Protein AF-A0A3P4ATQ4-F1 (afdb_monomer)

Solvent-accessible surface area (backbone atoms only — not comparable to full-atom values): 6409 Å² total; per-residue (Å²): 113,56,59,69,75,42,72,56,76,85,44,35,69,58,48,44,52,52,48,51,56,13,64,78,33,65,71,41,74,38,75,51,71,49,73,44,47,100,91,42,47,38,38,40,35,35,29,20,39,93,88,72,41,32,38,42,33,40,38,37,90,89,56,83,76,56,68,62,38,58,51,45,51,30,55,69,54,46,33,41,75,78,41,71,71,40,83,42,73,44,90,61,76,39,88,98,72,49,40,52,69,30,45,32,30,38,24,39,79,46,82,83,122

Mean predicted aligned error: 6.55 Å

Nearest PDB structures (foldseek):
  2z4i-assembly1_A  TM=7.023E-01  e=1.972E-01  Escherichia coli
  2z4h-assembly1_A  TM=7.330E-01  e=2.813E-01  Escherichia coli
  2z4i-assembly2_B  TM=6.103E-01  e=2.652E-01  Escherichia coli
  7dxl-assembly1_A  TM=3.218E-01  e=6.443E-01  Homo sapiens
  7vd7-assembly1_A  TM=3.745E-01  e=1.476E+00  Salmonella enterica subsp. enterica serovar Typhimurium

Organism: Thermus thermophilus (NCBI:txid274)

pLDDT: mean 81.94, std 11.98, range [37.88, 94.5]

Sequence (113 aa):
MRVDRVRLEAVADILQHRLQEALEQPGRRVRFVLRTSPSDGVQVFLTYRPDGRLVLAIRRPGGKEDPREIQALAQHMGLEIREGPMEMAGRVPRPRVGPRKYLVAFCEPGRTG

Secondary structure (DSSP, 8-state):
--GGGS-GGGGHHHHHHHHHHHHHSTT-EEEEEEEEETTEEEEEEEEE-TTSPEEEEEE-TTS---HHHHHHHHHHTTEEEEEEEEEEE-SS--TTT-SPEEEEEEEEE----

Radius of gyration: 13.68 Å; Cα contacts (8 Å, |Δi|>4): 213; chains: 1; bounding box: 44×29×31 Å

Structure (mmCIF, N/CA/C/O backbone):
data_AF-A0A3P4ATQ4-F1
#
_entry.id   AF-A0A3P4ATQ4-F1
#
loop_
_atom_site.group_PDB
_atom_site.id
_atom_site.type_symbol
_atom_site.label_atom_id
_atom_site.label_alt_id
_atom_site.label_comp_id
_atom_site.label_asym_id
_atom_site.label_entity_id
_atom_site.label_seq_id
_atom_site.pdbx_PDB_ins_code
_atom_site.Cartn_x
_atom_site.Cartn_y
_atom_site.Cartn_z
_atom_site.occupancy
_atom_site.B_iso_or_equiv
_atom_site.auth_seq_id
_atom_site.auth_comp_id
_atom_site.auth_asym_id
_atom_site.auth_atom_id
_atom_site.pdbx_PDB_model_num
ATOM 1 N N . MET A 1 1 ? 8.919 -2.836 -16.390 1.00 56.91 1 MET A N 1
ATOM 2 C CA . MET A 1 1 ? 7.605 -3.468 -16.679 1.00 56.91 1 MET A CA 1
ATOM 3 C C . MET A 1 1 ? 6.667 -3.054 -15.551 1.00 56.91 1 MET A C 1
ATOM 5 O O . MET A 1 1 ? 7.138 -2.994 -14.423 1.00 56.91 1 MET A O 1
ATOM 9 N N . ARG A 1 2 ? 5.419 -2.652 -15.819 1.00 57.62 2 ARG A N 1
ATOM 10 C CA . ARG A 1 2 ? 4.544 -2.080 -14.773 1.00 57.62 2 ARG A CA 1
ATOM 11 C C . ARG A 1 2 ? 3.787 -3.164 -14.002 1.00 57.62 2 ARG A C 1
ATOM 13 O O . ARG A 1 2 ? 3.494 -4.203 -14.586 1.00 57.62 2 ARG A O 1
ATOM 20 N N . VAL A 1 3 ? 3.469 -2.916 -12.729 1.00 57.75 3 VAL A N 1
ATOM 21 C CA . VAL A 1 3 ? 2.700 -3.831 -11.862 1.00 57.75 3 VAL A CA 1
ATOM 22 C C . VAL A 1 3 ? 1.320 -4.134 -12.445 1.00 57.75 3 VAL A C 1
ATOM 24 O O . VAL A 1 3 ? 0.914 -5.288 -12.411 1.00 57.75 3 VAL A O 1
ATOM 27 N N . ASP A 1 4 ? 0.659 -3.158 -13.078 1.00 57.31 4 ASP A N 1
ATOM 28 C CA . ASP A 1 4 ? -0.641 -3.348 -13.747 1.00 57.31 4 ASP A CA 1
ATOM 29 C C . ASP A 1 4 ? -0.595 -4.317 -14.942 1.00 57.31 4 ASP A C 1
ATOM 31 O O . ASP A 1 4 ? -1.628 -4.784 -15.408 1.00 57.31 4 ASP A O 1
ATOM 35 N N . ARG A 1 5 ? 0.607 -4.636 -15.438 1.00 59.06 5 ARG A N 1
ATOM 36 C CA . ARG A 1 5 ? 0.828 -5.585 -16.541 1.00 59.06 5 ARG A CA 1
ATOM 37 C C . ARG A 1 5 ? 1.359 -6.936 -16.078 1.00 59.06 5 ARG A C 1
ATOM 39 O O . ARG A 1 5 ? 1.562 -7.827 -16.901 1.00 59.06 5 ARG A O 1
ATOM 46 N N . VAL A 1 6 ? 1.637 -7.082 -14.786 1.00 62.62 6 VAL A N 1
ATOM 47 C CA . VAL A 1 6 ? 1.872 -8.389 -14.173 1.00 62.62 6 VAL A CA 1
ATOM 48 C C . VAL A 1 6 ? 0.503 -9.025 -13.963 1.00 62.62 6 VAL A C 1
ATOM 50 O O . VAL A 1 6 ? -0.455 -8.319 -13.662 1.00 62.62 6 VAL A O 1
ATOM 53 N N . ARG A 1 7 ? 0.388 -10.350 -14.108 1.00 64.06 7 ARG A N 1
ATOM 54 C CA . ARG A 1 7 ? -0.819 -11.074 -13.685 1.00 64.06 7 ARG A CA 1
ATOM 55 C C . ARG A 1 7 ? -0.957 -10.959 -12.166 1.00 64.06 7 ARG A C 1
ATOM 57 O O . ARG A 1 7 ? -0.505 -11.836 -11.438 1.00 64.06 7 ARG A O 1
ATOM 64 N N . LEU A 1 8 ? -1.531 -9.856 -11.695 1.00 68.81 8 LEU A N 1
ATOM 65 C CA . LEU A 1 8 ? -1.764 -9.588 -10.277 1.00 68.81 8 LEU A CA 1
ATOM 66 C C . LEU A 1 8 ? -2.673 -10.644 -9.643 1.00 68.81 8 LEU A C 1
ATOM 68 O O . LEU A 1 8 ? -2.523 -10.942 -8.464 1.00 68.81 8 LEU A O 1
ATOM 72 N N . GLU A 1 9 ? -3.512 -11.292 -10.450 1.00 67.25 9 GLU A N 1
ATOM 73 C CA . GLU A 1 9 ? -4.284 -12.477 -10.066 1.00 67.25 9 GLU A CA 1
ATOM 74 C C . GLU A 1 9 ? -3.406 -13.601 -9.504 1.00 67.25 9 GLU A C 1
ATOM 76 O O . GLU A 1 9 ? -3.755 -14.208 -8.500 1.00 67.25 9 GLU A O 1
ATOM 81 N N . ALA A 1 10 ? -2.218 -13.832 -10.076 1.00 71.25 10 ALA A N 1
ATOM 82 C CA . ALA A 1 10 ? -1.310 -14.889 -9.622 1.00 71.25 10 ALA A CA 1
ATOM 83 C C . ALA A 1 10 ? -0.666 -14.592 -8.256 1.00 71.25 10 ALA A C 1
ATOM 85 O O . ALA A 1 10 ? -0.018 -15.459 -7.675 1.00 71.25 10 ALA A O 1
ATOM 86 N N . VAL A 1 11 ? -0.802 -13.359 -7.760 1.00 77.31 11 VAL A N 1
ATOM 87 C CA . VAL A 1 11 ? -0.319 -12.943 -6.439 1.00 77.31 11 VAL A CA 1
ATOM 88 C C . VAL A 1 11 ? -1.456 -12.457 -5.540 1.00 77.31 11 VAL A C 1
ATOM 90 O O . VAL A 1 11 ? -1.172 -11.925 -4.469 1.00 77.31 11 VAL A O 1
ATOM 93 N N . ALA A 1 12 ? -2.721 -12.645 -5.931 1.00 80.50 12 ALA A N 1
ATOM 94 C CA . ALA A 1 12 ? -3.879 -12.120 -5.209 1.00 80.50 12 ALA A CA 1
ATOM 95 C C . ALA A 1 12 ? -3.924 -12.617 -3.757 1.00 80.50 12 ALA A C 1
ATOM 97 O O . ALA A 1 12 ? -4.072 -11.806 -2.845 1.00 80.50 12 ALA A O 1
ATOM 98 N N . ASP A 1 13 ? -3.665 -13.908 -3.529 1.00 84.12 13 ASP A N 1
ATOM 99 C CA . ASP A 1 13 ? -3.603 -14.495 -2.184 1.00 84.12 13 ASP A CA 1
ATOM 100 C C . ASP A 1 13 ? -2.524 -13.838 -1.314 1.00 84.12 13 ASP A C 1
ATOM 102 O O . ASP A 1 13 ? -2.730 -13.565 -0.132 1.00 84.12 13 ASP A O 1
ATOM 106 N N . ILE A 1 14 ? -1.370 -13.517 -1.911 1.00 86.44 14 ILE A N 1
ATOM 107 C CA . ILE A 1 14 ? -0.285 -12.817 -1.217 1.00 86.44 14 ILE A CA 1
ATOM 108 C C . ILE A 1 14 ? -0.733 -11.399 -0.863 1.00 86.44 14 ILE A C 1
ATOM 110 O O . ILE A 1 14 ? -0.467 -10.940 0.246 1.00 86.44 14 ILE A O 1
ATOM 114 N N . LEU A 1 15 ? -1.405 -10.696 -1.779 1.00 87.88 15 LEU A N 1
ATOM 115 C CA . LEU A 1 15 ? -1.906 -9.345 -1.522 1.00 87.88 15 LEU A CA 1
ATOM 116 C C . LEU A 1 15 ? -2.929 -9.343 -0.381 1.00 87.88 15 LEU A C 1
ATOM 118 O O . LEU A 1 15 ? -2.802 -8.525 0.528 1.00 87.88 15 LEU A O 1
ATOM 122 N N . GLN A 1 16 ? -3.873 -10.286 -0.392 1.00 89.12 16 GLN A N 1
ATOM 123 C CA . GLN A 1 16 ? -4.893 -10.437 0.647 1.00 89.12 16 GLN A CA 1
ATOM 124 C C . GLN A 1 16 ? -4.278 -10.798 2.001 1.00 89.12 16 GLN A C 1
ATOM 126 O O . GLN A 1 16 ? -4.574 -10.156 3.005 1.00 89.12 16 GLN A O 1
ATOM 131 N N . HIS A 1 17 ? -3.334 -11.742 2.036 1.00 91.19 17 HIS A N 1
ATOM 132 C CA . HIS A 1 17 ? -2.637 -12.096 3.270 1.00 91.19 17 HIS A CA 1
ATOM 133 C C . HIS A 1 17 ? -1.870 -10.904 3.868 1.00 91.19 17 HIS A C 1
ATOM 135 O O . HIS A 1 17 ? -1.919 -10.667 5.074 1.00 91.19 17 HIS A O 1
ATOM 141 N N . ARG A 1 18 ? -1.189 -10.108 3.032 1.00 92.69 18 ARG A N 1
ATOM 142 C CA . ARG A 1 18 ? -0.466 -8.907 3.489 1.00 92.69 18 ARG A CA 1
ATOM 143 C C . ARG A 1 18 ? -1.397 -7.781 3.919 1.00 92.69 18 ARG A C 1
ATOM 145 O O . ARG A 1 18 ? -1.029 -7.015 4.809 1.00 92.69 18 ARG A O 1
ATOM 152 N N . LEU A 1 19 ? -2.568 -7.668 3.296 1.00 91.50 19 LEU A N 1
ATOM 153 C CA . LEU A 1 19 ? -3.612 -6.751 3.736 1.00 91.50 19 LEU A CA 1
ATOM 154 C C . LEU A 1 19 ? -4.126 -7.147 5.121 1.00 91.50 19 LEU A C 1
ATOM 156 O O . LEU A 1 19 ? -4.117 -6.309 6.019 1.00 91.50 19 LEU A O 1
ATOM 160 N N . GLN A 1 20 ? -4.491 -8.415 5.311 1.00 92.31 20 GLN A N 1
ATOM 161 C CA . GLN A 1 20 ? -4.954 -8.933 6.596 1.00 92.31 20 GLN A CA 1
ATOM 162 C C . GLN A 1 20 ? -3.912 -8.697 7.700 1.00 92.31 20 GLN A C 1
ATOM 164 O O . GLN A 1 20 ? -4.240 -8.131 8.740 1.00 92.31 20 GLN A O 1
ATOM 169 N N . GLU A 1 21 ? -2.636 -9.005 7.433 1.00 92.38 21 GLU A N 1
ATOM 170 C CA . GLU A 1 21 ? -1.525 -8.745 8.362 1.00 92.38 21 GLU A CA 1
ATOM 171 C C . GLU A 1 21 ? -1.454 -7.263 8.781 1.00 92.38 21 GLU A C 1
ATOM 173 O O . GLU A 1 21 ? -1.161 -6.950 9.937 1.00 92.38 21 GLU A O 1
ATOM 178 N N . ALA A 1 22 ? -1.718 -6.339 7.850 1.00 92.12 22 ALA A N 1
ATOM 179 C CA . ALA A 1 22 ? -1.696 -4.906 8.124 1.00 92.12 22 ALA A CA 1
ATOM 180 C C . ALA A 1 22 ? -2.905 -4.445 8.951 1.00 92.12 22 ALA A C 1
ATOM 182 O O . ALA A 1 22 ? -2.748 -3.560 9.791 1.00 92.12 22 ALA A O 1
ATOM 183 N N . LEU A 1 23 ? -4.085 -5.029 8.723 1.00 90.06 23 LEU A N 1
ATOM 184 C CA . LEU A 1 23 ? -5.308 -4.726 9.473 1.00 90.06 23 LEU A CA 1
ATOM 185 C C . LEU A 1 23 ? -5.238 -5.249 10.916 1.00 90.06 23 LEU A C 1
ATOM 187 O O . LEU A 1 23 ? -5.654 -4.554 11.840 1.00 90.06 23 LEU A O 1
ATOM 191 N N . GLU A 1 24 ? -4.652 -6.429 11.122 1.00 91.81 24 GLU A N 1
ATOM 192 C CA . GLU A 1 24 ? -4.471 -7.046 12.445 1.00 91.81 24 GLU A CA 1
ATOM 193 C C . GLU A 1 24 ? -3.400 -6.353 13.298 1.00 91.81 24 GLU A C 1
ATOM 195 O O . GLU A 1 24 ? -3.364 -6.522 14.517 1.00 91.81 24 GLU A O 1
ATOM 200 N N . GLN A 1 25 ? -2.525 -5.554 12.679 1.00 90.94 25 GLN A N 1
ATOM 201 C CA . GLN A 1 25 ? -1.419 -4.879 13.361 1.00 90.94 25 GLN A CA 1
ATOM 202 C C . GLN A 1 25 ? -1.442 -3.359 13.120 1.00 90.94 25 GLN A C 1
ATOM 204 O O . GLN A 1 25 ? -0.546 -2.822 12.454 1.00 90.94 25 GLN A O 1
ATOM 209 N N . PRO A 1 26 ? -2.429 -2.630 13.687 1.00 87.94 26 PRO A N 1
ATOM 210 C CA . PRO A 1 26 ? -2.529 -1.182 13.540 1.00 87.94 26 PRO A CA 1
ATOM 211 C C . PRO A 1 26 ? -1.236 -0.464 13.947 1.00 87.94 26 PRO A C 1
ATOM 213 O O . PRO A 1 26 ? -0.594 -0.785 14.945 1.00 87.94 26 PRO A O 1
ATOM 216 N N . GLY A 1 27 ? -0.828 0.525 13.156 1.00 87.62 27 GLY A N 1
ATOM 217 C CA . GLY A 1 27 ? 0.407 1.288 13.340 1.00 87.62 27 GLY A CA 1
ATOM 218 C C . GLY A 1 27 ? 1.676 0.569 12.873 1.00 87.62 27 GLY A C 1
ATOM 219 O O . GLY A 1 27 ? 2.697 1.231 12.656 1.00 87.62 27 GLY A O 1
ATOM 220 N N . ARG A 1 28 ? 1.635 -0.751 12.644 1.00 90.44 28 ARG A N 1
ATOM 221 C CA . ARG A 1 28 ? 2.760 -1.487 12.066 1.00 90.44 28 ARG A CA 1
ATOM 222 C C . ARG A 1 28 ? 2.761 -1.332 10.549 1.00 90.44 28 ARG A C 1
ATOM 224 O O . ARG A 1 28 ? 1.741 -1.426 9.873 1.00 90.44 28 ARG A O 1
ATOM 231 N N . ARG A 1 29 ? 3.953 -1.114 9.994 1.00 92.38 29 ARG A N 1
ATOM 232 C CA . ARG A 1 29 ? 4.154 -1.080 8.544 1.00 92.38 29 ARG A CA 1
ATOM 233 C C . ARG A 1 29 ? 4.483 -2.472 8.020 1.00 92.38 29 ARG A C 1
ATOM 235 O O . ARG A 1 29 ? 5.603 -2.946 8.224 1.00 92.38 29 ARG A O 1
ATOM 242 N N . VAL A 1 30 ? 3.554 -3.065 7.280 1.00 93.81 30 VAL A N 1
ATOM 243 C CA . VAL A 1 30 ? 3.790 -4.277 6.489 1.00 93.81 30 VAL A CA 1
ATOM 244 C C . VAL A 1 30 ? 4.493 -3.876 5.194 1.00 93.81 30 VAL A C 1
ATOM 246 O O . VAL A 1 30 ? 4.127 -2.894 4.547 1.00 93.81 30 VAL A O 1
ATOM 249 N N . ARG A 1 31 ? 5.554 -4.599 4.830 1.00 93.19 31 ARG A N 1
ATOM 250 C CA . ARG A 1 31 ? 6.367 -4.324 3.639 1.00 93.19 31 ARG A CA 1
ATOM 251 C C . ARG A 1 31 ? 6.633 -5.615 2.889 1.00 93.19 31 ARG A C 1
ATOM 253 O O . ARG A 1 31 ? 7.150 -6.563 3.469 1.00 93.19 31 ARG A O 1
ATOM 260 N N . PHE A 1 32 ? 6.413 -5.598 1.583 1.00 90.94 32 PHE A N 1
ATOM 261 C CA . PHE A 1 32 ? 6.769 -6.701 0.695 1.00 90.94 32 PHE A CA 1
ATOM 262 C C . PHE A 1 32 ? 7.207 -6.178 -0.677 1.00 90.94 32 PHE A C 1
ATOM 264 O O . PHE A 1 32 ? 7.180 -4.974 -0.942 1.00 90.94 32 PHE A O 1
ATOM 271 N N . VAL A 1 33 ? 7.698 -7.075 -1.531 1.00 89.19 33 VAL A N 1
ATOM 272 C CA . VAL A 1 33 ? 8.153 -6.735 -2.883 1.00 89.19 33 VAL A CA 1
ATOM 273 C C . VAL A 1 33 ? 7.389 -7.578 -3.887 1.00 89.19 33 VAL A C 1
ATOM 275 O O . VAL A 1 33 ? 7.421 -8.802 -3.811 1.00 89.19 33 VAL A O 1
ATOM 278 N N . LEU A 1 34 ? 6.756 -6.917 -4.850 1.00 86.06 34 LEU A N 1
ATOM 279 C CA . LEU A 1 34 ? 6.183 -7.559 -6.023 1.00 86.06 34 LEU A CA 1
ATOM 280 C C . LEU A 1 34 ? 7.197 -7.480 -7.156 1.00 86.06 34 LEU A C 1
ATOM 282 O O . LEU A 1 34 ? 7.547 -6.392 -7.618 1.00 86.06 34 LEU A O 1
ATOM 286 N N . ARG A 1 35 ? 7.706 -8.635 -7.585 1.00 80.38 35 ARG A N 1
ATOM 287 C CA . ARG A 1 35 ? 8.616 -8.699 -8.730 1.00 80.38 35 ARG A CA 1
ATOM 288 C C . ARG A 1 35 ? 7.816 -8.465 -10.005 1.00 80.38 35 ARG A C 1
ATOM 290 O O . ARG A 1 35 ? 6.926 -9.241 -10.330 1.00 80.38 35 ARG A O 1
ATOM 297 N N . THR A 1 36 ? 8.146 -7.393 -10.717 1.00 71.44 36 THR A N 1
ATOM 298 C CA . THR A 1 36 ? 7.560 -7.075 -12.026 1.00 71.44 36 THR A CA 1
ATOM 299 C C . THR A 1 36 ? 8.393 -7.619 -13.183 1.00 71.44 36 THR A C 1
ATOM 301 O O . THR A 1 36 ? 7.905 -7.695 -14.304 1.00 71.44 36 THR A O 1
ATOM 304 N N . SER A 1 37 ? 9.652 -7.981 -12.921 1.00 69.00 37 SER A N 1
ATOM 305 C CA . SER A 1 37 ? 10.543 -8.742 -13.803 1.00 69.00 37 SER A CA 1
ATOM 306 C C . SER A 1 37 ? 11.702 -9.340 -12.972 1.00 69.00 37 SER A C 1
ATOM 308 O O . SER A 1 37 ? 11.797 -9.052 -11.775 1.00 69.00 37 SER A O 1
ATOM 310 N N . PRO A 1 38 ? 12.614 -10.144 -13.556 1.00 68.19 38 PRO A N 1
ATOM 311 C CA . PRO A 1 38 ? 13.803 -10.638 -12.848 1.00 68.19 38 PRO A CA 1
ATOM 312 C C . PRO A 1 38 ? 14.706 -9.528 -12.286 1.00 68.19 38 PRO A C 1
ATOM 314 O O . PRO A 1 38 ? 15.357 -9.722 -11.262 1.00 68.19 38 PRO A O 1
ATOM 317 N N . SER A 1 39 ? 14.726 -8.361 -12.937 1.00 69.25 39 SER A N 1
ATOM 318 C CA . SER A 1 39 ? 15.599 -7.228 -12.597 1.00 69.25 39 SER A CA 1
ATOM 319 C C . SER A 1 39 ? 14.852 -6.051 -11.960 1.00 69.25 39 SER A C 1
ATOM 321 O O . SER A 1 39 ? 15.475 -5.048 -11.622 1.00 69.25 39 SER A O 1
ATOM 323 N N . ASP A 1 40 ? 13.525 -6.138 -11.817 1.00 73.31 40 ASP A N 1
ATOM 324 C CA . ASP A 1 40 ? 12.670 -5.015 -11.427 1.00 73.31 40 ASP A CA 1
ATOM 325 C C . ASP A 1 40 ? 11.573 -5.460 -10.451 1.00 73.31 40 ASP A C 1
ATOM 327 O O . ASP A 1 40 ? 10.891 -6.468 -10.654 1.00 73.31 40 ASP A O 1
ATOM 331 N N . GLY A 1 41 ? 11.371 -4.686 -9.389 1.00 80.38 41 GLY A N 1
ATOM 332 C CA . GLY A 1 41 ? 10.395 -5.006 -8.356 1.00 80.38 41 GLY A CA 1
ATOM 333 C C . GLY A 1 41 ? 9.875 -3.770 -7.643 1.00 80.38 41 GLY A C 1
ATOM 334 O O . GLY A 1 41 ? 10.639 -2.878 -7.264 1.00 80.38 41 GLY A O 1
ATOM 335 N N . VAL A 1 42 ? 8.563 -3.746 -7.429 1.00 87.00 42 VAL A N 1
ATOM 336 C CA . VAL A 1 42 ? 7.881 -2.688 -6.689 1.00 87.00 42 VAL A CA 1
ATOM 337 C C . VAL A 1 42 ? 7.821 -3.061 -5.224 1.00 87.00 42 VAL A C 1
ATOM 339 O O . VAL A 1 42 ? 7.341 -4.127 -4.846 1.00 87.00 42 VAL A O 1
ATOM 342 N N . GLN A 1 43 ? 8.336 -2.169 -4.388 1.00 90.12 43 GLN A N 1
ATOM 343 C CA . GLN A 1 43 ? 8.209 -2.263 -2.944 1.00 90.12 43 GLN A CA 1
ATOM 344 C C . GLN A 1 43 ? 6.842 -1.710 -2.565 1.00 90.12 43 GLN A C 1
ATOM 346 O O . GLN A 1 43 ? 6.569 -0.543 -2.834 1.00 90.12 43 GLN A O 1
ATOM 351 N N . VAL A 1 44 ? 6.016 -2.541 -1.945 1.00 91.81 44 VAL A N 1
ATOM 352 C CA . VAL A 1 44 ? 4.683 -2.175 -1.470 1.00 91.81 44 VAL A CA 1
ATOM 353 C C . VAL A 1 44 ? 4.725 -2.068 0.047 1.00 91.81 44 VAL A C 1
ATOM 355 O O . VAL A 1 44 ? 5.371 -2.872 0.729 1.00 91.81 44 VAL A O 1
ATOM 358 N N . PHE A 1 45 ? 4.058 -1.049 0.568 1.00 93.75 45 PHE A N 1
ATOM 359 C CA . PHE A 1 45 ? 3.939 -0.773 1.987 1.00 93.75 45 PHE A CA 1
ATOM 360 C C . PHE A 1 45 ? 2.465 -0.592 2.329 1.00 93.75 45 PHE A C 1
ATOM 362 O O . PHE A 1 45 ? 1.772 0.184 1.674 1.00 93.75 45 PHE A O 1
ATOM 369 N N . LEU A 1 46 ? 2.020 -1.285 3.371 1.00 94.19 46 LEU A N 1
ATOM 370 C CA . LEU A 1 46 ? 0.686 -1.163 3.942 1.00 94.19 46 LEU A CA 1
ATOM 371 C C . LEU A 1 46 ? 0.821 -0.715 5.395 1.00 94.19 46 LEU A C 1
ATOM 373 O O . LEU A 1 46 ? 1.716 -1.161 6.119 1.00 94.19 46 LEU A O 1
ATOM 377 N N . THR A 1 47 ? -0.014 0.217 5.831 1.00 94.25 47 THR A N 1
ATOM 378 C CA . THR A 1 47 ? -0.056 0.652 7.232 1.00 94.25 47 THR A CA 1
ATOM 379 C C . THR A 1 47 ? -1.480 1.017 7.589 1.00 94.25 47 THR A C 1
ATOM 381 O O . THR A 1 47 ? -1.993 2.023 7.103 1.00 94.25 47 THR A O 1
ATOM 384 N N . TYR A 1 48 ? -2.110 0.216 8.442 1.00 93.19 48 TYR A N 1
ATOM 385 C CA . TYR A 1 48 ? -3.409 0.566 8.993 1.00 93.19 48 TYR A CA 1
ATOM 386 C C . TYR A 1 48 ? -3.211 1.573 10.120 1.00 93.19 48 TYR A C 1
ATOM 388 O O . TYR A 1 48 ? -2.431 1.340 11.046 1.00 93.19 48 TYR A O 1
ATOM 396 N N . ARG A 1 49 ? -3.820 2.747 10.002 1.00 89.56 49 ARG A N 1
ATOM 397 C CA . ARG A 1 49 ? -3.650 3.830 10.967 1.00 89.56 49 ARG A CA 1
ATOM 398 C C . ARG A 1 49 ? -4.738 3.763 12.046 1.00 89.56 49 ARG A C 1
ATOM 400 O O . ARG A 1 49 ? -5.833 3.278 11.780 1.00 89.56 49 ARG A O 1
ATOM 407 N N . PRO A 1 50 ? -4.471 4.302 13.250 1.00 82.94 50 PRO A N 1
ATOM 408 C CA . PRO A 1 50 ? -5.470 4.370 14.319 1.00 82.94 50 PRO A CA 1
ATOM 409 C C . PRO A 1 50 ? -6.727 5.184 13.973 1.00 82.94 50 PRO A C 1
ATOM 411 O O . PRO A 1 50 ? -7.745 5.020 14.631 1.00 82.94 50 PRO A O 1
ATOM 414 N N . ASP A 1 51 ? -6.665 6.052 12.956 1.00 83.81 51 ASP A N 1
ATOM 415 C CA . ASP A 1 51 ? -7.801 6.832 12.443 1.00 83.81 51 ASP A CA 1
ATOM 416 C C . ASP A 1 51 ? -8.731 6.017 11.517 1.00 83.81 51 ASP A C 1
ATOM 418 O O . ASP A 1 51 ? -9.649 6.578 10.925 1.00 83.81 51 ASP A O 1
ATOM 422 N N . GLY A 1 52 ? -8.494 4.706 11.378 1.00 83.44 52 GLY A N 1
ATOM 423 C CA . GLY A 1 52 ? -9.298 3.797 10.560 1.00 83.44 52 GLY A CA 1
ATOM 424 C C . GLY A 1 52 ? -8.926 3.779 9.076 1.00 83.44 52 GLY A C 1
ATOM 425 O O . GLY A 1 52 ? -9.552 3.060 8.301 1.00 83.44 52 GLY A O 1
ATOM 426 N N . ARG A 1 53 ? -7.903 4.536 8.652 1.00 89.38 53 ARG A N 1
ATOM 427 C CA . ARG A 1 53 ? -7.471 4.591 7.247 1.00 89.38 53 ARG A CA 1
ATOM 428 C C . ARG A 1 53 ? -6.313 3.635 6.985 1.00 89.38 53 ARG A C 1
ATOM 430 O O . ARG A 1 53 ? -5.341 3.577 7.740 1.00 89.38 53 ARG A O 1
ATOM 437 N N . LEU A 1 54 ? -6.351 2.941 5.852 1.00 93.56 54 LEU A N 1
ATOM 438 C CA . LEU A 1 54 ? -5.228 2.151 5.363 1.00 93.56 54 LEU A CA 1
ATOM 439 C C . LEU A 1 54 ? -4.357 3.002 4.436 1.00 93.56 54 LEU A C 1
ATOM 441 O O . LEU A 1 54 ? -4.812 3.512 3.419 1.00 93.56 54 LEU A O 1
ATOM 445 N N . VAL A 1 55 ? -3.075 3.134 4.752 1.00 94.38 55 VAL A N 1
ATOM 446 C CA . VAL A 1 55 ? -2.105 3.763 3.853 1.00 94.38 55 VAL A CA 1
ATOM 447 C C . VAL A 1 55 ? -1.494 2.691 2.965 1.00 94.38 55 VAL A C 1
ATOM 449 O O . VAL A 1 55 ? -0.782 1.816 3.460 1.00 94.38 55 VAL A O 1
ATOM 452 N N . LEU A 1 56 ? -1.733 2.795 1.660 1.00 94.50 56 LEU A N 1
ATOM 453 C CA . LEU A 1 56 ? -1.048 2.032 0.623 1.00 94.50 56 LEU A CA 1
ATOM 454 C C . LEU A 1 56 ? 0.026 2.926 0.005 1.00 94.50 56 LEU A C 1
ATOM 456 O O . LEU A 1 56 ? -0.265 4.016 -0.479 1.00 94.50 56 LEU A O 1
ATOM 460 N N . ALA A 1 57 ? 1.275 2.477 0.009 1.00 93.12 57 ALA A N 1
ATOM 461 C CA . ALA A 1 57 ? 2.366 3.188 -0.641 1.00 93.12 57 ALA A CA 1
ATOM 462 C C . ALA A 1 57 ? 3.203 2.247 -1.500 1.00 93.12 57 ALA A C 1
ATOM 464 O O . ALA A 1 57 ? 3.455 1.101 -1.122 1.00 93.12 57 ALA A O 1
ATOM 465 N N . ILE A 1 58 ? 3.690 2.751 -2.630 1.00 91.62 58 ILE A N 1
ATOM 466 C CA . ILE A 1 58 ? 4.607 2.025 -3.504 1.00 91.62 58 ILE A CA 1
ATOM 467 C C . ILE A 1 58 ? 5.902 2.797 -3.727 1.00 91.62 58 ILE A C 1
ATOM 469 O O . ILE A 1 58 ? 5.948 4.028 -3.658 1.00 91.62 58 ILE A O 1
ATOM 473 N N . ARG A 1 59 ? 6.971 2.043 -3.984 1.00 88.00 59 ARG A N 1
ATOM 474 C CA . ARG A 1 59 ? 8.265 2.574 -4.402 1.00 88.00 59 ARG A CA 1
ATOM 475 C C . ARG A 1 59 ? 8.945 1.652 -5.400 1.00 88.00 59 ARG A C 1
ATOM 477 O O . ARG A 1 59 ? 9.072 0.453 -5.141 1.00 88.00 59 ARG A O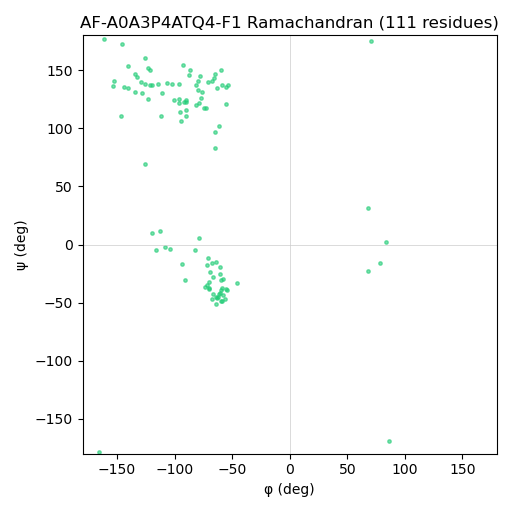 1
ATOM 484 N N . ARG A 1 60 ? 9.510 2.219 -6.463 1.00 85.81 60 ARG A N 1
ATOM 485 C CA . ARG A 1 60 ? 10.306 1.481 -7.450 1.00 85.81 60 ARG A CA 1
ATOM 486 C C . ARG A 1 60 ? 11.777 1.910 -7.375 1.00 85.81 60 ARG A C 1
ATOM 488 O O . ARG A 1 60 ? 12.114 3.032 -7.725 1.00 85.81 60 ARG A O 1
ATOM 495 N N . PRO A 1 61 ? 12.703 1.048 -6.911 1.00 76.12 61 PRO A N 1
ATOM 496 C CA . PRO A 1 61 ? 14.108 1.430 -6.754 1.00 76.12 61 PRO A CA 1
ATOM 497 C C . PRO A 1 61 ? 14.813 1.873 -8.045 1.00 76.12 61 PRO A C 1
ATOM 499 O O . PRO A 1 61 ? 15.726 2.688 -7.955 1.00 76.12 61 PRO A O 1
ATOM 502 N N . GLY A 1 62 ? 14.411 1.334 -9.203 1.00 71.19 62 GLY A N 1
ATOM 503 C CA . GLY A 1 62 ? 15.056 1.563 -10.502 1.00 71.19 62 GLY A CA 1
ATOM 504 C C . GLY A 1 62 ? 14.223 2.347 -11.521 1.00 71.19 62 GLY A C 1
ATOM 505 O O . GLY A 1 62 ? 14.572 2.355 -12.695 1.00 71.19 62 GLY A O 1
ATOM 506 N N . GLY A 1 63 ? 13.111 2.972 -11.123 1.00 73.69 63 GLY A N 1
ATOM 507 C CA . GLY A 1 63 ? 12.223 3.654 -12.067 1.00 73.69 63 GLY A CA 1
ATOM 508 C C . GLY A 1 63 ? 11.228 4.587 -11.389 1.00 73.69 63 GLY A C 1
ATOM 509 O O . GLY A 1 63 ? 11.240 4.725 -10.171 1.00 73.69 63 GLY A O 1
ATOM 510 N N . LYS A 1 64 ? 10.371 5.224 -12.190 1.00 76.69 64 LYS A N 1
ATOM 511 C CA . LYS A 1 64 ? 9.265 6.049 -11.686 1.00 76.69 64 LYS A CA 1
ATOM 512 C C . LYS A 1 64 ? 8.093 5.166 -11.262 1.00 76.69 64 LYS A C 1
ATOM 514 O O . LYS A 1 64 ? 7.788 4.187 -11.945 1.00 76.69 64 LYS A O 1
ATOM 519 N N . GLU A 1 65 ? 7.451 5.522 -10.159 1.00 81.06 65 GLU A N 1
ATOM 520 C CA . GLU A 1 65 ? 6.154 4.982 -9.763 1.00 81.06 65 GLU A CA 1
ATOM 521 C C . GLU A 1 65 ? 5.049 5.507 -10.694 1.00 81.06 65 GLU A C 1
ATOM 523 O O . GLU A 1 65 ? 5.057 6.682 -11.066 1.00 81.06 65 GLU A O 1
ATOM 528 N N . ASP A 1 66 ? 4.094 4.651 -11.068 1.00 82.25 66 ASP A N 1
ATOM 529 C CA . ASP A 1 66 ? 2.924 5.057 -11.853 1.00 82.25 66 ASP A CA 1
ATOM 530 C C . ASP A 1 66 ? 1.637 4.985 -10.999 1.00 82.25 66 ASP A C 1
ATOM 532 O O . ASP A 1 66 ? 1.372 3.954 -10.374 1.00 82.25 66 ASP A O 1
ATOM 536 N N . PRO A 1 67 ? 0.802 6.045 -10.975 1.00 85.44 67 PRO A N 1
ATOM 537 C CA . PRO A 1 67 ? -0.528 6.049 -10.351 1.00 85.44 67 PRO A CA 1
ATOM 538 C C . PRO A 1 67 ? -1.404 4.839 -10.669 1.00 85.44 67 PRO A C 1
ATOM 540 O O . PRO A 1 67 ? -2.165 4.392 -9.816 1.00 85.44 67 PRO A O 1
ATOM 543 N N . ARG A 1 68 ? -1.289 4.267 -11.866 1.00 84.94 68 ARG A N 1
ATOM 544 C CA . ARG A 1 68 ? -2.063 3.087 -12.266 1.00 84.94 68 ARG 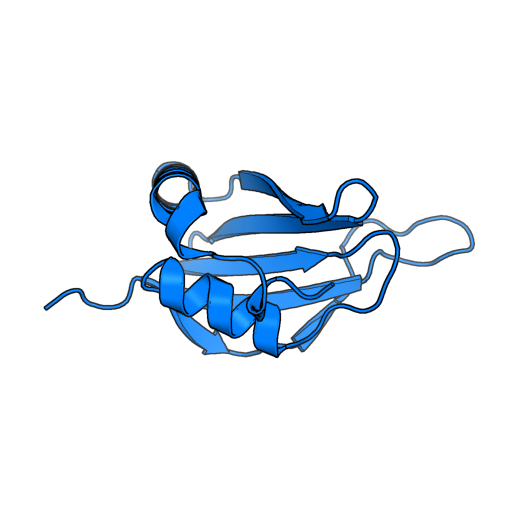A CA 1
ATOM 545 C C . ARG A 1 68 ? -1.686 1.842 -11.466 1.00 84.94 68 ARG A C 1
ATOM 547 O O . ARG A 1 68 ? -2.530 0.984 -11.242 1.00 84.94 68 ARG A O 1
ATOM 554 N N . GLU A 1 69 ? -0.447 1.756 -10.987 1.00 85.25 69 GLU A N 1
ATOM 555 C CA . GLU A 1 69 ? 0.021 0.620 -10.187 1.00 85.25 69 GLU A CA 1
ATOM 556 C C . GLU A 1 69 ? -0.629 0.607 -8.808 1.00 85.25 69 GLU A C 1
ATOM 558 O O . GLU A 1 69 ? -0.985 -0.455 -8.305 1.00 85.25 69 GLU A O 1
ATOM 563 N N . ILE A 1 70 ? -0.833 1.783 -8.209 1.00 88.25 70 ILE A N 1
ATOM 564 C CA . ILE A 1 70 ? -1.502 1.881 -6.912 1.00 88.25 70 ILE A CA 1
ATOM 565 C C . ILE A 1 70 ? -3.000 1.582 -7.028 1.00 88.25 70 ILE A C 1
ATOM 567 O O . ILE A 1 70 ? -3.559 0.951 -6.138 1.00 88.25 70 ILE A O 1
ATOM 571 N N . GLN A 1 71 ? -3.623 1.966 -8.150 1.00 88.56 71 GLN A N 1
ATOM 572 C CA . GLN A 1 71 ? -5.032 1.701 -8.435 1.00 88.56 71 GLN A CA 1
ATOM 573 C C . GLN A 1 71 ? -5.255 0.203 -8.629 1.00 88.56 71 GLN A C 1
ATOM 575 O O . GLN A 1 71 ? -6.139 -0.366 -7.997 1.00 88.56 71 GLN A O 1
ATOM 580 N N . ALA A 1 72 ? -4.401 -0.449 -9.423 1.00 87.06 72 ALA A N 1
ATOM 581 C CA . ALA A 1 72 ? -4.459 -1.891 -9.628 1.00 87.06 72 ALA A CA 1
ATOM 582 C C . ALA A 1 72 ? -4.247 -2.669 -8.317 1.00 87.06 72 ALA A C 1
ATOM 584 O O . ALA A 1 72 ? -4.978 -3.616 -8.035 1.00 87.06 72 ALA A O 1
ATOM 585 N N . LEU A 1 73 ? -3.285 -2.252 -7.482 1.00 88.25 73 LEU A N 1
ATOM 586 C CA . LEU A 1 73 ? -3.070 -2.873 -6.171 1.00 88.25 73 LEU A CA 1
ATOM 587 C C . LEU A 1 73 ? -4.272 -2.693 -5.246 1.00 88.25 73 LEU A C 1
ATOM 589 O O . LEU A 1 73 ? -4.691 -3.668 -4.630 1.00 88.25 73 LEU A O 1
ATOM 593 N N . ALA A 1 74 ? -4.831 -1.484 -5.165 1.00 89.88 74 ALA A N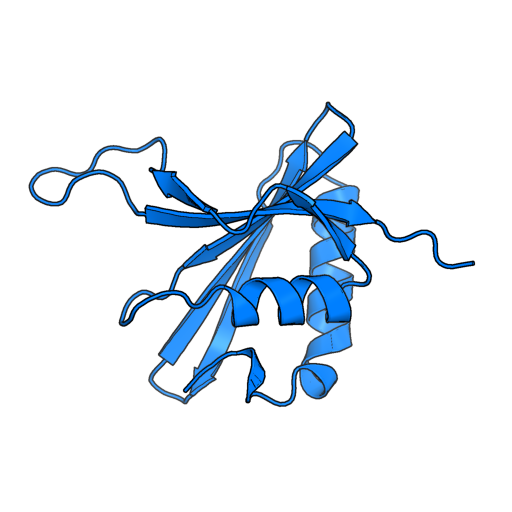 1
ATOM 594 C CA . ALA A 1 74 ? -6.011 -1.220 -4.352 1.00 89.88 74 ALA A CA 1
ATOM 595 C C . ALA A 1 74 ? -7.195 -2.088 -4.801 1.00 89.88 74 ALA A C 1
ATOM 597 O O . ALA A 1 74 ? -7.776 -2.793 -3.983 1.00 89.88 74 ALA A O 1
ATOM 598 N N . GLN A 1 75 ? -7.476 -2.134 -6.105 1.00 88.62 75 GLN A N 1
ATOM 599 C CA . GLN A 1 75 ? -8.565 -2.934 -6.662 1.00 88.62 75 GLN A CA 1
ATOM 600 C C . GLN A 1 75 ? -8.4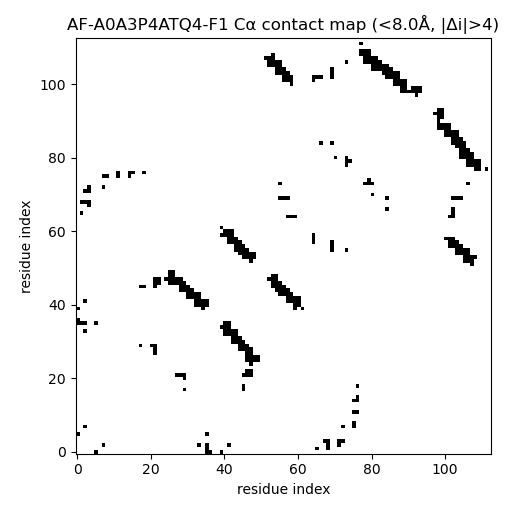16 -4.429 -6.340 1.00 88.62 75 GLN A C 1
ATOM 602 O O . GLN A 1 75 ? -9.361 -5.045 -5.854 1.00 88.62 75 GLN A O 1
ATOM 607 N N . HIS A 1 76 ? -7.234 -5.017 -6.551 1.00 87.00 76 HIS A N 1
ATOM 608 C CA . HIS A 1 76 ? -7.002 -6.437 -6.250 1.00 87.00 76 HIS A CA 1
ATOM 609 C C . HIS A 1 76 ? -6.992 -6.758 -4.751 1.00 87.00 76 HIS A C 1
ATOM 611 O O . HIS A 1 76 ? -7.256 -7.893 -4.355 1.00 87.00 76 HIS A O 1
A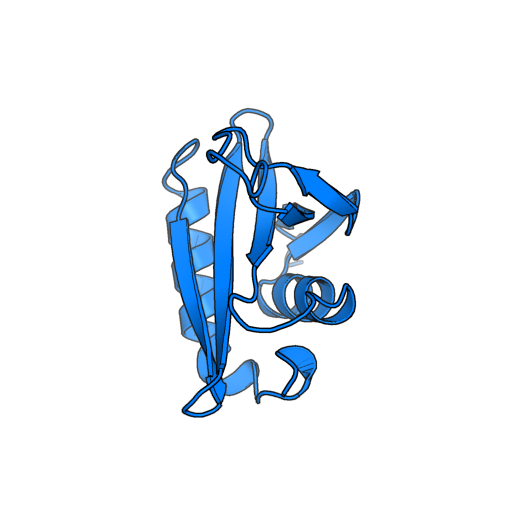TOM 617 N N . MET A 1 77 ? -6.698 -5.767 -3.912 1.00 88.38 77 MET A N 1
ATOM 618 C CA . MET A 1 77 ? -6.819 -5.877 -2.462 1.00 88.38 77 MET A CA 1
ATOM 619 C C . MET A 1 77 ? -8.255 -5.644 -1.963 1.00 88.38 77 MET A C 1
ATOM 621 O O . MET A 1 77 ? -8.499 -5.800 -0.773 1.00 88.38 77 MET A O 1
ATOM 625 N N . GLY A 1 78 ? -9.209 -5.289 -2.832 1.00 89.50 78 GLY A N 1
ATOM 626 C CA . GLY A 1 78 ? -10.568 -4.931 -2.414 1.00 89.50 78 GLY A CA 1
ATOM 627 C C . GLY A 1 78 ? -10.620 -3.613 -1.635 1.00 89.50 78 GLY A C 1
ATOM 628 O O . GLY A 1 78 ? -11.434 -3.452 -0.732 1.00 89.50 78 GLY A O 1
ATOM 629 N N . LEU A 1 79 ? -9.717 -2.684 -1.943 1.00 90.19 79 LEU A N 1
ATOM 630 C CA . LEU A 1 79 ? -9.590 -1.390 -1.287 1.00 90.19 79 LEU A CA 1
ATOM 631 C C . LEU A 1 79 ? -10.191 -0.278 -2.145 1.00 90.19 79 LEU A C 1
ATOM 633 O O . LEU A 1 79 ? -9.935 -0.192 -3.347 1.00 90.19 79 LEU A O 1
ATOM 637 N N . GLU A 1 80 ? -10.904 0.639 -1.500 1.00 91.50 80 GLU A N 1
ATOM 638 C CA . GLU A 1 80 ? -11.366 1.880 -2.115 1.00 91.50 80 GLU A CA 1
ATOM 639 C C . GLU A 1 80 ? -10.393 3.014 -1.802 1.00 91.50 80 GLU A C 1
ATOM 641 O O . GLU A 1 80 ? -10.159 3.340 -0.637 1.00 91.50 80 GLU A O 1
ATOM 646 N N . ILE A 1 81 ? -9.835 3.646 -2.837 1.00 92.44 81 ILE A N 1
ATOM 647 C CA . ILE A 1 81 ? -8.985 4.829 -2.670 1.00 92.44 81 ILE A CA 1
ATOM 648 C C . ILE A 1 81 ? -9.879 6.025 -2.328 1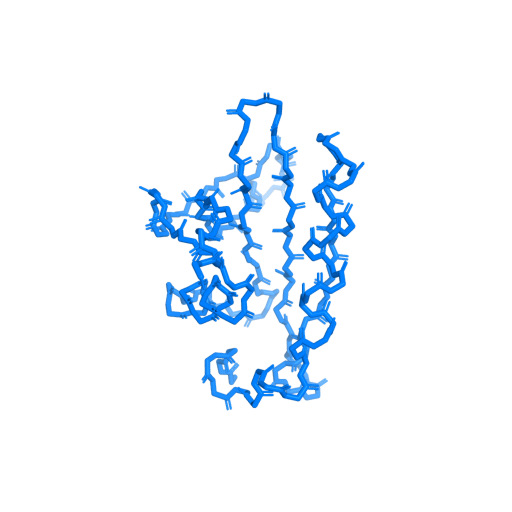.00 92.44 81 ILE A C 1
ATOM 650 O O . ILE A 1 81 ? -10.704 6.446 -3.136 1.00 92.44 81 ILE A O 1
ATOM 654 N N . ARG A 1 82 ? -9.686 6.596 -1.138 1.00 92.62 82 ARG A N 1
ATOM 655 C CA . ARG A 1 82 ? -10.362 7.820 -0.680 1.00 92.62 82 ARG A CA 1
ATOM 656 C C . ARG A 1 82 ? -9.585 9.083 -1.026 1.00 92.62 82 ARG A C 1
ATOM 658 O O . ARG A 1 82 ? -10.179 10.137 -1.212 1.00 92.62 82 ARG A O 1
ATOM 665 N N . GLU A 1 83 ? -8.259 8.989 -1.086 1.00 92.12 83 GLU A N 1
ATOM 666 C CA . GLU A 1 83 ? -7.384 10.138 -1.323 1.00 92.12 83 GLU A CA 1
ATOM 667 C C . GLU A 1 83 ? -6.075 9.704 -2.000 1.00 92.12 83 GLU A C 1
ATOM 669 O O . GLU A 1 83 ? -5.495 8.671 -1.650 1.00 92.12 83 GLU A O 1
ATOM 674 N N . GLY A 1 84 ? -5.590 10.512 -2.946 1.00 89.81 84 GLY A N 1
ATOM 675 C CA . GLY A 1 84 ? -4.443 10.184 -3.795 1.00 89.81 84 GLY A CA 1
ATOM 676 C C . GLY A 1 84 ? -4.838 9.374 -5.043 1.00 89.81 84 GLY A C 1
ATOM 677 O O . GLY A 1 84 ? -6.022 9.260 -5.354 1.00 89.81 84 GLY A O 1
ATOM 678 N N . PRO A 1 85 ? -3.868 8.812 -5.786 1.00 88.19 85 PRO A N 1
ATOM 679 C CA . PRO A 1 85 ? -2.437 8.775 -5.487 1.00 88.19 85 PRO A CA 1
ATOM 680 C C . PRO A 1 85 ? -1.730 10.126 -5.527 1.00 88.19 85 PRO A C 1
ATOM 682 O O . PRO A 1 85 ? -1.954 10.930 -6.426 1.00 88.19 85 PRO A O 1
ATOM 685 N N . MET A 1 86 ? -0.814 10.337 -4.585 1.00 90.56 86 MET A N 1
ATOM 686 C CA . MET A 1 86 ? 0.039 11.524 -4.520 1.00 90.56 86 MET A CA 1
ATOM 687 C C . MET A 1 86 ? 1.464 11.173 -4.098 1.00 90.56 86 MET A C 1
ATOM 689 O O . MET A 1 86 ? 1.701 10.173 -3.417 1.00 90.56 86 MET A O 1
ATOM 693 N N . GLU A 1 87 ? 2.429 11.997 -4.498 1.00 87.31 87 GLU A N 1
ATOM 694 C CA . GLU A 1 87 ? 3.808 11.844 -4.045 1.00 87.31 87 GLU A CA 1
ATOM 695 C C . GLU A 1 87 ? 3.961 12.363 -2.611 1.00 87.31 87 GLU A C 1
ATOM 697 O O . GLU A 1 87 ? 3.670 13.522 -2.321 1.00 87.31 87 GLU A O 1
ATOM 702 N N . MET A 1 88 ? 4.485 11.527 -1.717 1.00 86.25 88 MET A N 1
ATOM 703 C CA . MET A 1 88 ? 4.841 11.930 -0.358 1.00 86.25 88 MET A CA 1
ATOM 704 C C . MET A 1 88 ? 6.321 11.681 -0.080 1.00 86.25 88 MET A C 1
ATOM 706 O O . MET A 1 88 ? 6.882 10.629 -0.406 1.00 86.25 88 MET A O 1
ATOM 710 N N . ALA A 1 89 ? 6.960 12.649 0.575 1.00 81.00 89 ALA A N 1
ATOM 711 C CA . ALA A 1 89 ? 8.318 12.499 1.073 1.00 81.00 89 ALA A CA 1
ATOM 712 C C . ALA A 1 89 ? 8.331 11.638 2.345 1.00 81.00 89 ALA A C 1
ATOM 714 O O . ALA A 1 89 ? 7.585 11.858 3.298 1.00 81.00 89 ALA A O 1
ATOM 715 N N . GLY A 1 90 ? 9.218 10.650 2.376 1.00 75.62 90 GLY A N 1
ATOM 716 C CA . GLY A 1 90 ? 9.493 9.858 3.561 1.00 75.62 90 GLY A CA 1
ATOM 717 C C . GLY A 1 9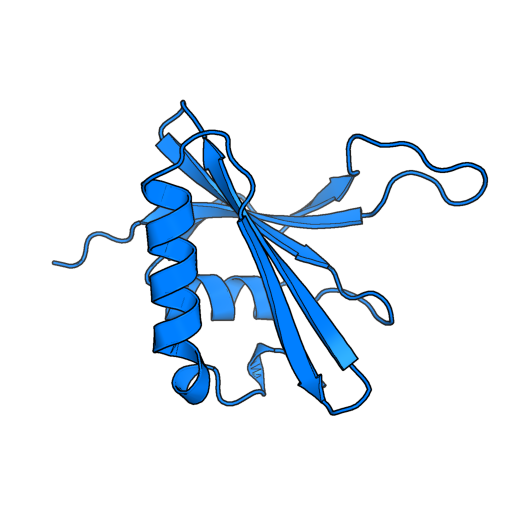0 ? 10.109 10.708 4.667 1.00 75.62 90 GLY A C 1
ATOM 718 O O . GLY A 1 90 ? 10.913 11.596 4.412 1.00 75.62 90 GLY A O 1
ATOM 719 N N . ARG A 1 91 ? 9.793 10.365 5.917 1.00 70.62 91 ARG A N 1
ATOM 720 C CA . ARG A 1 91 ? 10.247 11.104 7.107 1.00 70.62 91 ARG A CA 1
ATOM 721 C C . ARG A 1 91 ? 11.754 11.036 7.375 1.00 70.62 91 ARG A C 1
ATOM 723 O O . ARG A 1 91 ? 12.252 11.814 8.173 1.00 70.62 91 ARG A O 1
ATOM 730 N N . VAL A 1 92 ? 12.471 10.098 6.750 1.00 67.00 92 VAL A N 1
ATOM 731 C CA . VAL A 1 92 ? 13.916 9.918 6.956 1.00 67.00 92 VAL A CA 1
ATOM 732 C C . VAL A 1 92 ? 14.681 10.696 5.879 1.00 67.00 92 VAL A C 1
ATOM 734 O O . VAL A 1 92 ? 14.701 10.246 4.723 1.00 67.00 92 VAL A O 1
ATOM 737 N N . PRO A 1 93 ? 15.307 11.840 6.216 1.00 66.38 93 PRO A N 1
ATOM 738 C CA . PRO A 1 93 ? 16.177 12.549 5.289 1.00 66.38 93 PRO A CA 1
ATOM 739 C C . PRO A 1 93 ? 17.417 11.698 4.992 1.00 66.38 93 PRO A C 1
ATOM 741 O O . PRO A 1 93 ? 17.934 11.001 5.865 1.00 66.38 93 PRO A O 1
ATOM 744 N N . ARG A 1 94 ? 17.899 11.734 3.745 1.00 66.94 94 ARG A N 1
ATOM 745 C CA . ARG A 1 94 ? 19.162 11.090 3.363 1.00 66.94 94 ARG A CA 1
ATOM 746 C C . ARG A 1 94 ? 20.186 12.144 2.958 1.00 66.94 94 ARG A C 1
ATOM 748 O O . ARG A 1 94 ? 19.820 13.055 2.209 1.00 66.94 94 ARG A O 1
ATOM 755 N N . PRO A 1 95 ? 21.455 12.001 3.379 1.00 63.59 95 PRO A N 1
ATOM 756 C CA . PRO A 1 95 ? 22.519 12.891 2.935 1.00 63.59 95 PRO A CA 1
ATOM 757 C C . PRO A 1 95 ? 22.592 12.914 1.402 1.00 63.59 95 PRO A C 1
ATOM 759 O O . PRO A 1 95 ? 22.532 11.860 0.772 1.00 63.59 95 PRO A O 1
ATOM 762 N N . ARG A 1 96 ? 22.721 14.107 0.807 1.00 69.75 96 ARG A N 1
ATOM 763 C CA . ARG A 1 96 ? 22.935 14.376 -0.636 1.00 69.75 96 ARG A CA 1
ATOM 764 C C . ARG A 1 96 ? 21.791 14.052 -1.609 1.00 69.75 96 ARG A C 1
ATOM 766 O O . ARG A 1 96 ? 21.757 14.641 -2.679 1.00 69.75 96 ARG A O 1
ATOM 773 N N . VAL A 1 97 ? 20.861 13.161 -1.264 1.00 69.06 97 VAL A N 1
ATOM 774 C CA . VAL A 1 97 ? 1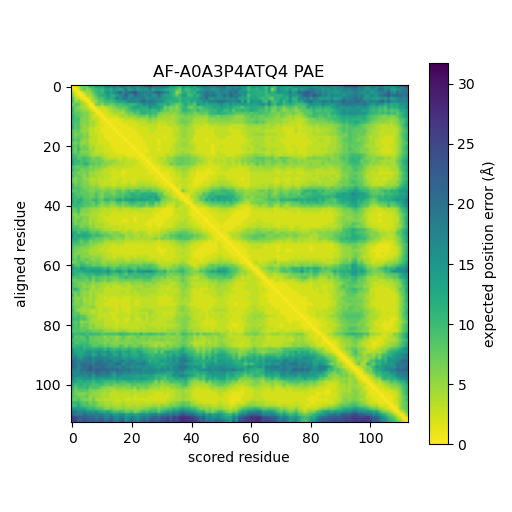9.796 12.693 -2.186 1.00 69.06 97 VAL A CA 1
ATOM 775 C C . VAL A 1 97 ? 18.380 13.066 -1.742 1.00 69.06 97 VAL A C 1
ATOM 777 O O . VAL A 1 97 ? 17.420 12.787 -2.458 1.00 69.06 97 VAL A O 1
ATOM 780 N N . GLY A 1 98 ? 18.233 13.665 -0.557 1.00 64.62 98 GLY A N 1
ATOM 781 C CA . GLY A 1 98 ? 16.932 14.015 0.006 1.00 64.62 98 GLY A CA 1
ATOM 782 C C . GLY A 1 98 ? 16.105 12.800 0.467 1.00 64.62 98 GLY A C 1
ATOM 783 O O . GLY A 1 98 ? 16.516 11.635 0.324 1.00 64.62 98 GLY A O 1
ATOM 784 N N . PRO A 1 99 ? 14.941 13.047 1.092 1.00 73.00 99 PRO A N 1
ATOM 785 C CA . PRO A 1 99 ? 14.050 11.986 1.547 1.00 73.00 99 PRO A CA 1
ATOM 786 C C . PRO A 1 99 ? 13.587 11.110 0.376 1.00 73.00 99 PRO A C 1
ATOM 788 O O . PRO A 1 99 ? 13.479 11.553 -0.767 1.00 73.00 99 PRO A O 1
ATOM 791 N N . ARG A 1 100 ? 13.318 9.827 0.648 1.00 78.06 100 ARG A N 1
ATOM 792 C CA . ARG A 1 100 ? 12.717 8.940 -0.364 1.00 78.06 100 ARG A CA 1
ATOM 793 C C . ARG A 1 100 ? 11.334 9.468 -0.731 1.00 78.06 100 ARG A C 1
ATOM 795 O O . ARG A 1 100 ? 10.569 9.773 0.174 1.00 78.06 100 ARG A O 1
ATOM 802 N N . LYS A 1 101 ? 11.011 9.517 -2.018 1.00 82.50 101 LYS A N 1
ATOM 803 C CA . LYS A 1 101 ? 9.642 9.744 -2.478 1.00 82.50 101 LYS A CA 1
ATOM 804 C C . LYS A 1 101 ? 8.910 8.411 -2.580 1.00 82.50 101 LYS A C 1
ATOM 806 O O . LYS A 1 101 ? 9.536 7.384 -2.852 1.00 82.50 101 LYS A O 1
ATOM 811 N N . TYR A 1 102 ? 7.620 8.449 -2.293 1.00 85.19 102 TYR A N 1
ATOM 812 C CA . TYR A 1 102 ? 6.701 7.327 -2.404 1.00 85.19 102 TYR A CA 1
ATOM 813 C C . TYR A 1 102 ? 5.447 7.821 -3.098 1.00 85.19 102 TYR A C 1
ATOM 815 O O . TYR A 1 102 ? 5.033 8.956 -2.860 1.00 85.19 102 TYR A O 1
ATOM 823 N N . LEU A 1 103 ? 4.823 6.955 -3.886 1.00 90.38 103 LEU A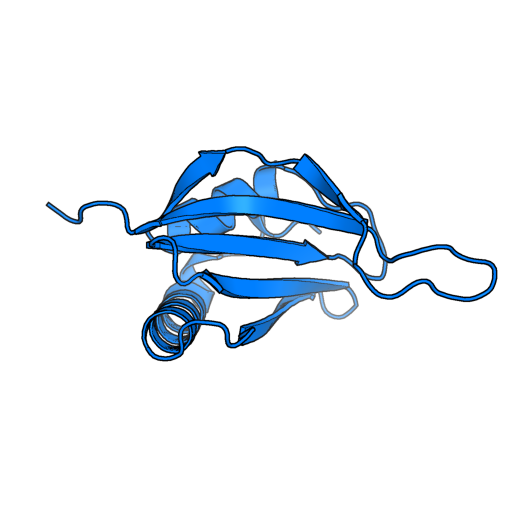 N 1
ATOM 824 C CA . LEU A 1 103 ? 3.467 7.196 -4.346 1.00 90.38 103 LEU A CA 1
ATOM 825 C C . LEU A 1 103 ? 2.510 6.579 -3.332 1.00 90.38 103 LEU A C 1
ATOM 827 O O . LEU A 1 103 ? 2.634 5.395 -3.020 1.00 90.38 103 LEU A O 1
ATOM 831 N N . VAL A 1 104 ? 1.618 7.392 -2.777 1.00 92.56 104 VAL A N 1
ATOM 832 C CA . VAL A 1 104 ? 0.785 7.040 -1.624 1.00 92.56 104 VAL A CA 1
ATOM 833 C C . VAL A 1 104 ? -0.684 7.257 -1.950 1.00 92.56 104 VAL A C 1
ATOM 835 O O . VAL A 1 104 ? -1.041 8.269 -2.549 1.00 92.56 104 VAL A O 1
ATOM 838 N N . ALA A 1 105 ? -1.522 6.320 -1.522 1.00 94.25 105 ALA A N 1
ATOM 839 C CA . ALA A 1 105 ? -2.970 6.413 -1.525 1.00 94.25 105 ALA A CA 1
ATOM 840 C C . ALA A 1 105 ? -3.503 6.055 -0.136 1.00 94.25 105 ALA A C 1
ATOM 842 O O . ALA A 1 105 ? -3.029 5.117 0.514 1.00 94.25 105 ALA A O 1
ATOM 843 N N . PHE A 1 106 ? -4.508 6.795 0.312 1.00 93.25 106 PHE A N 1
ATOM 844 C CA . PHE A 1 106 ? -5.259 6.461 1.510 1.00 93.25 106 PHE A CA 1
ATOM 845 C C . PHE A 1 106 ? -6.508 5.710 1.093 1.00 93.25 106 PHE A C 1
ATOM 847 O O . PHE A 1 106 ? -7.288 6.197 0.274 1.00 93.25 106 PHE A O 1
ATOM 854 N N . CYS A 1 107 ? -6.676 4.531 1.663 1.00 93.12 107 CYS A N 1
ATOM 855 C CA . CYS A 1 107 ? -7.700 3.590 1.281 1.00 93.12 107 CYS A CA 1
ATOM 856 C C . CYS A 1 107 ? -8.541 3.173 2.484 1.00 93.12 107 CYS A C 1
ATOM 858 O O . CYS A 1 107 ? -8.108 3.265 3.635 1.00 93.12 107 CYS A O 1
ATOM 860 N N . GLU A 1 108 ? -9.719 2.653 2.187 1.00 90.00 108 GLU A N 1
ATOM 861 C CA . GLU A 1 108 ? -10.568 1.931 3.126 1.00 90.00 108 GLU A CA 1
ATOM 862 C C . GLU A 1 108 ? -10.822 0.522 2.579 1.00 90.00 108 GLU A C 1
ATOM 864 O O . GLU A 1 108 ? -10.823 0.345 1.355 1.00 90.00 108 GLU A O 1
ATOM 869 N N . PRO A 1 109 ? -11.026 -0.488 3.442 1.00 80.62 109 PRO A N 1
ATOM 870 C CA . PRO A 1 109 ? -11.571 -1.764 3.002 1.00 80.62 109 PRO A CA 1
ATOM 871 C C . PRO A 1 109 ? -12.905 -1.504 2.300 1.00 80.62 109 PRO A C 1
ATOM 873 O O . PRO A 1 109 ? -13.812 -0.913 2.892 1.00 80.62 109 PRO A O 1
ATOM 876 N N . GLY A 1 110 ? -13.016 -1.896 1.032 1.00 69.94 110 GLY A N 1
ATOM 877 C CA . GLY A 1 110 ? -14.288 -1.844 0.328 1.00 69.94 110 GLY A CA 1
ATOM 878 C C . GLY A 1 110 ? -15.293 -2.703 1.085 1.00 69.94 110 GLY A C 1
ATOM 879 O O . GLY A 1 110 ? -14.954 -3.798 1.543 1.00 69.94 110 GLY A O 1
ATOM 880 N N . ARG A 1 111 ? -16.526 -2.212 1.249 1.00 54.88 111 ARG A N 1
ATOM 881 C CA . ARG A 1 111 ? -17.614 -3.067 1.732 1.00 54.88 111 ARG A CA 1
ATOM 882 C C . ARG A 1 111 ? -17.780 -4.177 0.703 1.00 54.88 111 ARG A C 1
ATOM 884 O O . ARG A 1 111 ? -18.344 -3.952 -0.363 1.00 54.88 111 ARG A O 1
ATOM 891 N N . THR A 1 112 ? -17.268 -5.358 1.012 1.00 45.06 112 THR A N 1
ATOM 892 C CA . THR A 1 112 ? -17.723 -6.586 0.371 1.00 45.06 112 THR A CA 1
ATOM 893 C C . THR A 1 112 ? -19.174 -6.742 0.817 1.00 45.06 112 THR A C 1
ATOM 895 O O . THR A 1 112 ? -19.440 -7.083 1.968 1.00 45.06 112 THR A O 1
ATOM 898 N N . GLY A 1 113 ? -20.093 -6.297 -0.041 1.00 37.88 113 GLY A N 1
ATOM 899 C CA . GLY A 1 113 ? -21.513 -6.624 0.054 1.00 37.88 113 GLY A CA 1
ATOM 900 C C . GLY A 1 113 ? -21.751 -8.053 -0.395 1.00 37.88 113 GLY A C 1
ATOM 901 O O . GLY A 1 113 ? -20.990 -8.514 -1.276 1.00 37.88 113 GLY A O 1
#

Foldseek 3Di:
DALLPPPVVVCLVVLQVQQVVQVVDAQDKRWDWDDPDPVWIKIWIWHQYPVQKIKIKIDTPPDDDDQVRSVSSCVSNQKDFPDDQDWDFDPDADPPPGGDIIGITIIHRHPPD